Protein AF-A0A954SF41-F1 (afdb_monomer)

Structure (mmCIF, N/CA/C/O backbone):
data_AF-A0A954SF41-F1
#
_entry.id   AF-A0A954SF41-F1
#
loop_
_atom_site.group_PDB
_atom_site.id
_atom_site.type_symbol
_atom_site.label_atom_id
_atom_site.label_alt_id
_atom_site.label_comp_id
_atom_site.label_asym_id
_atom_site.label_entity_id
_atom_site.label_seq_id
_atom_site.pdbx_PDB_ins_code
_atom_site.Cartn_x
_atom_site.Cartn_y
_atom_site.Cartn_z
_atom_site.occupancy
_atom_site.B_iso_or_equiv
_atom_site.auth_seq_id
_atom_site.auth_comp_id
_atom_site.auth_asym_id
_atom_site.auth_atom_id
_atom_site.pdbx_PDB_model_num
ATOM 1 N N . MET A 1 1 ? 15.441 -30.696 -10.575 1.00 36.38 1 MET A N 1
ATOM 2 C CA . MET A 1 1 ? 14.733 -29.672 -11.370 1.00 36.38 1 MET A CA 1
ATOM 3 C C . MET A 1 1 ? 14.104 -28.746 -10.351 1.00 36.38 1 MET A C 1
ATOM 5 O O . MET A 1 1 ? 13.329 -29.227 -9.538 1.00 36.38 1 MET A O 1
ATOM 9 N N . ALA A 1 2 ? 14.620 -27.524 -10.243 1.00 38.06 2 ALA A N 1
ATOM 10 C CA . ALA A 1 2 ? 14.302 -26.604 -9.156 1.00 38.06 2 ALA A CA 1
ATOM 11 C C . ALA A 1 2 ? 12.930 -25.954 -9.405 1.00 38.06 2 ALA A C 1
ATOM 13 O O . ALA A 1 2 ? 12.716 -25.396 -10.475 1.00 38.06 2 ALA A O 1
ATOM 14 N N . ASN A 1 3 ? 12.023 -26.070 -8.431 1.00 34.06 3 ASN A N 1
ATOM 15 C CA . ASN A 1 3 ? 10.717 -25.399 -8.374 1.00 34.06 3 ASN A CA 1
ATOM 16 C C . ASN A 1 3 ? 10.909 -23.886 -8.152 1.00 34.06 3 ASN A C 1
ATOM 18 O O . ASN A 1 3 ? 10.665 -23.393 -7.055 1.00 34.06 3 ASN A O 1
ATOM 22 N N . CYS A 1 4 ? 11.407 -23.158 -9.149 1.00 43.03 4 CYS A N 1
ATOM 23 C CA . CYS A 1 4 ? 11.710 -21.727 -9.017 1.00 43.03 4 CYS A CA 1
ATOM 24 C C . CYS A 1 4 ? 10.839 -20.817 -9.895 1.00 43.03 4 CYS A C 1
ATOM 26 O O . CYS A 1 4 ? 11.251 -19.696 -10.155 1.00 43.03 4 CYS A O 1
ATOM 28 N N . ASP A 1 5 ? 9.651 -21.270 -10.308 1.00 46.22 5 ASP A N 1
ATOM 29 C CA . ASP A 1 5 ? 8.742 -20.488 -11.167 1.00 46.22 5 ASP A CA 1
ATOM 30 C C . ASP A 1 5 ? 7.398 -20.132 -10.503 1.00 46.22 5 ASP A C 1
ATOM 32 O O . ASP A 1 5 ? 6.497 -19.665 -11.188 1.00 46.22 5 ASP A O 1
ATOM 36 N N . GLN A 1 6 ? 7.227 -20.336 -9.190 1.00 48.38 6 GLN A N 1
ATOM 37 C CA . GLN A 1 6 ? 6.057 -19.771 -8.505 1.00 48.38 6 GLN A CA 1
ATOM 38 C C . GLN A 1 6 ? 6.375 -18.326 -8.134 1.00 48.38 6 GLN A C 1
ATOM 4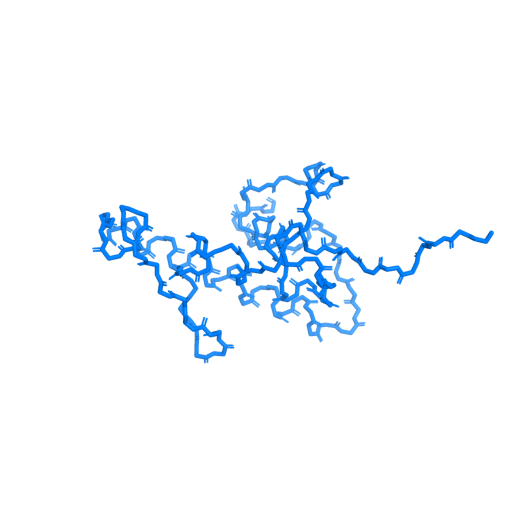0 O O . GLN A 1 6 ? 7.397 -18.069 -7.490 1.00 48.38 6 GLN A O 1
ATOM 45 N N . GLY A 1 7 ? 5.522 -17.392 -8.557 1.00 60.94 7 GLY A N 1
ATOM 46 C CA . GLY A 1 7 ? 5.577 -16.008 -8.094 1.00 60.94 7 GLY A CA 1
AT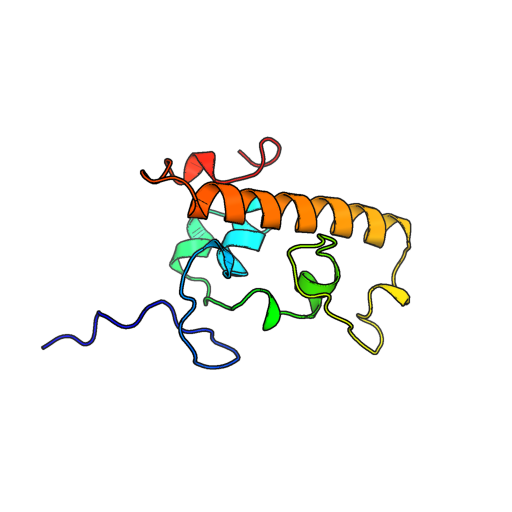OM 47 C C . GLY A 1 7 ? 5.576 -15.936 -6.563 1.00 60.94 7 GLY A C 1
ATOM 48 O O . GLY A 1 7 ? 5.331 -16.925 -5.868 1.00 60.94 7 GLY A O 1
ATOM 49 N N . TYR A 1 8 ? 5.867 -14.764 -6.000 1.00 79.88 8 TYR A N 1
ATOM 50 C CA . TYR A 1 8 ? 5.795 -14.607 -4.549 1.00 79.88 8 TYR A CA 1
ATOM 51 C C . TYR A 1 8 ? 4.361 -14.904 -4.078 1.00 79.88 8 TYR A C 1
ATOM 53 O O . TYR A 1 8 ? 3.416 -14.200 -4.436 1.00 79.88 8 TYR A O 1
ATOM 61 N N . LEU A 1 9 ? 4.199 -15.992 -3.319 1.00 92.31 9 LEU A N 1
ATOM 62 C CA . LEU A 1 9 ? 2.906 -16.414 -2.788 1.00 92.31 9 LEU A CA 1
ATOM 63 C C . LEU A 1 9 ? 2.511 -15.507 -1.630 1.00 92.31 9 LEU A C 1
ATOM 65 O O . LEU A 1 9 ? 3.322 -15.223 -0.745 1.00 92.31 9 LEU A O 1
ATOM 69 N N . CYS A 1 10 ? 1.247 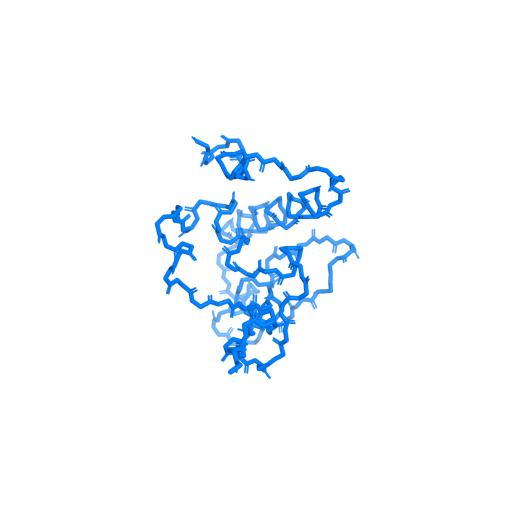-15.102 -1.611 1.00 96.00 10 CYS A N 1
ATOM 70 C CA . CYS A 1 10 ? 0.687 -14.389 -0.483 1.00 96.00 10 CYS A CA 1
ATOM 71 C C . CYS A 1 10 ? 0.673 -15.295 0.755 1.00 96.00 10 CYS A C 1
ATOM 73 O O . CYS A 1 10 ? 0.063 -16.365 0.742 1.00 96.00 10 CYS A O 1
ATOM 75 N N . ASP A 1 11 ? 1.274 -14.843 1.858 1.00 94.88 11 ASP A N 1
ATOM 76 C CA . ASP A 1 11 ? 1.319 -15.613 3.115 1.00 94.88 11 ASP A CA 1
ATOM 77 C C . ASP A 1 11 ? -0.051 -15.754 3.822 1.00 94.88 11 ASP A C 1
ATOM 79 O O . ASP A 1 11 ? -0.171 -16.514 4.783 1.00 94.88 11 ASP A O 1
ATOM 83 N N . ILE A 1 12 ? -1.081 -15.043 3.342 1.00 96.38 12 ILE A N 1
ATOM 84 C CA . ILE A 1 12 ? -2.444 -15.066 3.886 1.00 96.38 12 ILE A CA 1
ATOM 85 C C . ILE A 1 12 ? -3.343 -16.026 3.107 1.00 96.38 12 ILE A C 1
ATOM 87 O O . ILE A 1 12 ? -3.963 -16.901 3.710 1.00 96.38 12 ILE A O 1
ATOM 91 N N . CYS A 1 13 ? -3.466 -15.849 1.788 1.00 96.44 13 CYS A N 1
ATOM 92 C CA . CYS A 1 13 ? -4.383 -16.645 0.966 1.00 96.44 13 CYS A CA 1
ATOM 93 C C . CYS A 1 13 ? -3.700 -17.820 0.252 1.00 96.44 13 CYS A C 1
ATOM 95 O O . CYS A 1 13 ? -4.390 -18.746 -0.160 1.00 96.44 13 CYS A O 1
ATOM 97 N N . GLY A 1 14 ? -2.367 -17.813 0.140 1.00 94.88 14 GLY A N 1
ATOM 98 C CA . GLY A 1 14 ? -1.590 -18.846 -0.547 1.00 94.88 14 GLY A CA 1
ATOM 99 C C . GLY A 1 14 ? -1.535 -18.708 -2.071 1.00 94.88 14 GLY A C 1
ATOM 100 O O . GLY A 1 14 ? -0.823 -19.483 -2.701 1.00 94.88 14 GLY A O 1
ATOM 101 N N . GLU A 1 15 ? -2.243 -17.738 -2.653 1.00 94.62 15 GLU A N 1
ATOM 102 C CA . GLU A 1 15 ? -2.249 -17.472 -4.097 1.00 94.62 15 GLU A CA 1
ATOM 103 C C . GLU A 1 15 ? -1.081 -16.564 -4.513 1.00 94.62 15 GLU A C 1
ATOM 105 O O . GLU A 1 15 ? -0.528 -15.820 -3.697 1.00 94.62 15 GLU A O 1
ATOM 110 N N . GLU A 1 16 ? -0.714 -16.594 -5.793 1.00 93.88 16 GLU A N 1
ATOM 111 C CA . GLU A 1 16 ? 0.353 -15.751 -6.340 1.00 93.88 16 GLU A CA 1
ATOM 112 C C . GLU A 1 16 ? -0.015 -14.260 -6.312 1.00 93.88 16 GLU A C 1
ATOM 114 O O . GLU A 1 16 ? -1.129 -13.850 -6.655 1.00 93.88 16 GLU A O 1
ATOM 119 N N . VAL A 1 17 ? 0.945 -13.418 -5.928 1.00 94.44 17 VAL A N 1
ATOM 120 C CA . VAL A 1 17 ? 0.850 -11.970 -6.133 1.00 94.44 17 VAL A CA 1
ATOM 121 C C . VAL A 1 17 ? 1.346 -11.656 -7.543 1.00 94.44 17 VAL A C 1
ATOM 123 O O . VAL A 1 17 ? 2.542 -11.524 -7.784 1.00 94.44 17 VAL A O 1
ATOM 126 N N . GLU A 1 18 ? 0.399 -11.573 -8.482 1.00 88.50 18 GLU A N 1
ATOM 127 C CA . GLU A 1 18 ? 0.656 -11.519 -9.932 1.00 88.50 18 GLU A CA 1
ATOM 128 C C . GLU A 1 18 ? 1.517 -10.328 -10.382 1.00 88.50 18 GLU A C 1
ATOM 130 O O . GLU A 1 18 ? 2.225 -10.407 -11.385 1.00 88.50 18 GLU A O 1
ATOM 135 N N . SER A 1 19 ? 1.453 -9.201 -9.667 1.00 92.12 19 SER A N 1
ATOM 136 C CA . SER A 1 19 ? 2.251 -8.014 -9.974 1.00 92.12 19 SER A CA 1
ATOM 137 C C . SER A 1 19 ? 2.453 -7.127 -8.747 1.00 92.12 19 SER A C 1
ATOM 139 O O . SER A 1 19 ? 1.693 -7.194 -7.776 1.00 92.12 19 SER A O 1
ATOM 141 N N . ILE A 1 20 ? 3.432 -6.218 -8.822 1.00 93.31 20 ILE A N 1
ATOM 142 C CA . ILE A 1 20 ? 3.660 -5.203 -7.782 1.00 93.31 20 ILE A CA 1
ATOM 143 C C . ILE A 1 20 ? 2.435 -4.305 -7.554 1.00 93.31 20 ILE A C 1
ATOM 145 O O . ILE A 1 20 ? 2.280 -3.784 -6.456 1.00 93.31 20 ILE A O 1
ATOM 149 N N . GLY A 1 21 ? 1.536 -4.175 -8.540 1.00 95.75 21 GLY A N 1
ATOM 150 C CA . GLY A 1 21 ? 0.281 -3.425 -8.422 1.00 95.75 21 GLY A CA 1
ATOM 151 C C . GLY A 1 21 ? -0.681 -3.998 -7.378 1.00 95.75 21 GLY A C 1
ATOM 152 O O . GLY A 1 21 ? -1.552 -3.280 -6.885 1.00 95.75 21 GLY A O 1
ATOM 153 N N . PHE A 1 22 ? -0.496 -5.268 -7.008 1.00 96.38 22 PHE A N 1
ATOM 154 C CA . PHE A 1 22 ? -1.282 -5.964 -5.992 1.00 96.38 22 PHE A CA 1
ATOM 155 C C . PHE A 1 22 ? -0.507 -6.225 -4.699 1.00 96.38 22 PHE A C 1
ATOM 157 O O . PHE A 1 22 ? -1.085 -6.796 -3.777 1.00 96.38 22 PHE A O 1
ATOM 164 N N . SER A 1 23 ? 0.764 -5.827 -4.606 1.00 96.94 23 SER A N 1
ATOM 165 C CA . SER A 1 23 ? 1.644 -6.165 -3.483 1.00 96.94 23 SER A CA 1
ATOM 166 C C . SER A 1 23 ? 1.534 -5.177 -2.317 1.00 96.94 23 SER A C 1
ATOM 168 O O . SER A 1 23 ? 1.793 -3.980 -2.450 1.00 96.94 23 SER A O 1
ATOM 170 N N . ASP A 1 24 ? 1.213 -5.697 -1.133 1.00 97.69 24 ASP A N 1
ATOM 171 C CA . ASP A 1 24 ? 1.275 -4.957 0.131 1.00 97.69 24 ASP A CA 1
ATOM 172 C C . ASP A 1 24 ? 2.722 -4.643 0.533 1.00 97.69 24 ASP A C 1
ATOM 174 O O . ASP A 1 24 ? 2.991 -3.593 1.119 1.00 97.69 24 ASP A O 1
ATOM 178 N N . LEU A 1 25 ? 3.666 -5.538 0.223 1.00 97.06 25 LEU A N 1
ATOM 179 C CA . LEU A 1 25 ? 5.076 -5.322 0.529 1.00 97.06 25 LEU A CA 1
ATOM 180 C C . LEU A 1 25 ? 5.625 -4.123 -0.249 1.00 97.06 25 LEU A C 1
ATOM 182 O O . LEU A 1 25 ? 6.236 -3.230 0.344 1.00 97.06 25 LEU A O 1
ATOM 186 N N . TYR A 1 26 ? 5.348 -4.063 -1.551 1.00 97.19 26 TYR A N 1
ATOM 187 C CA . TYR A 1 26 ? 5.726 -2.925 -2.378 1.00 97.19 26 TYR A CA 1
ATOM 188 C C . TYR A 1 26 ? 4.932 -1.669 -2.013 1.00 97.19 26 TYR A C 1
ATOM 190 O O . TYR A 1 26 ? 5.524 -0.593 -2.029 1.00 97.19 26 TYR A O 1
ATOM 198 N N . LEU A 1 27 ? 3.662 -1.770 -1.595 1.00 98.31 27 LEU A N 1
ATOM 199 C CA . LEU A 1 27 ? 2.904 -0.616 -1.086 1.00 98.31 27 LEU A CA 1
ATOM 200 C C . LEU A 1 27 ? 3.611 0.011 0.116 1.00 98.31 27 LEU A C 1
ATOM 202 O O . LEU A 1 27 ? 3.905 1.205 0.114 1.00 98.31 27 LEU A O 1
ATOM 206 N N . ARG A 1 28 ? 3.949 -0.810 1.115 1.00 97.75 28 ARG A N 1
ATOM 207 C CA . ARG A 1 28 ? 4.685 -0.360 2.301 1.00 97.75 28 ARG A CA 1
ATOM 208 C C . ARG A 1 28 ? 6.038 0.231 1.933 1.00 97.75 28 ARG A C 1
ATOM 210 O O . ARG A 1 28 ? 6.457 1.214 2.538 1.00 97.75 28 ARG A O 1
ATOM 217 N N . PHE A 1 29 ? 6.719 -0.353 0.956 1.00 97.75 29 PHE A N 1
ATOM 218 C CA . PHE A 1 29 ? 8.011 0.140 0.507 1.00 97.75 29 PHE A CA 1
ATOM 219 C C . PHE A 1 29 ? 7.889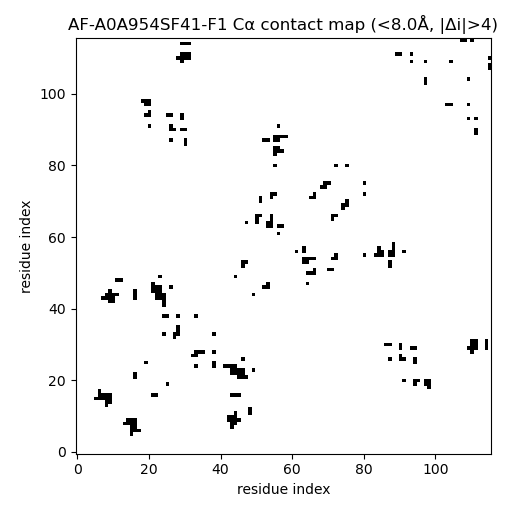 1.516 -0.151 1.00 97.75 29 PHE A C 1
ATOM 221 O O . PHE A 1 29 ? 8.612 2.438 0.232 1.00 97.75 29 PHE A O 1
ATOM 228 N N . VAL A 1 30 ? 6.939 1.703 -1.074 1.00 98.31 30 VAL A N 1
ATOM 229 C CA . VAL A 1 30 ? 6.806 2.992 -1.765 1.00 98.31 30 VAL A CA 1
ATOM 230 C C . VAL A 1 30 ? 6.333 4.119 -0.848 1.00 98.31 30 VAL A C 1
ATOM 232 O O . VAL A 1 30 ? 6.625 5.285 -1.113 1.00 98.31 30 VAL A O 1
ATOM 235 N N . THR A 1 31 ? 5.651 3.786 0.249 1.00 98.44 31 THR A N 1
ATOM 236 C CA . THR A 1 31 ? 5.234 4.734 1.293 1.00 98.44 31 THR A CA 1
ATOM 237 C C . THR A 1 31 ? 6.238 4.856 2.447 1.00 98.44 31 THR A C 1
ATOM 239 O O . THR A 1 31 ? 5.885 5.394 3.494 1.00 98.44 31 THR A O 1
ATOM 242 N N . GLY A 1 32 ? 7.452 4.311 2.312 1.00 97.19 32 GLY A N 1
ATOM 243 C CA . GLY A 1 32 ? 8.520 4.437 3.312 1.00 97.19 32 GLY A CA 1
ATOM 244 C C . GLY A 1 32 ? 8.294 3.675 4.626 1.00 97.19 32 GLY A C 1
ATOM 245 O O . GLY A 1 32 ? 9.012 3.904 5.596 1.00 97.19 32 GLY A O 1
ATOM 246 N N . LEU A 1 33 ? 7.314 2.767 4.684 1.00 96.12 33 LEU A N 1
ATOM 247 C CA . LEU A 1 33 ? 7.033 1.928 5.858 1.00 96.12 33 LEU A CA 1
ATOM 248 C C . LEU A 1 33 ? 8.014 0.756 5.991 1.00 96.12 33 LEU A C 1
ATOM 250 O O . LEU A 1 33 ? 8.149 0.198 7.079 1.00 96.12 33 LEU A O 1
ATOM 254 N N . VAL A 1 34 ? 8.681 0.375 4.900 1.00 95.25 34 VAL A N 1
ATOM 255 C CA . VAL A 1 34 ? 9.775 -0.605 4.898 1.00 95.25 34 VAL A CA 1
ATOM 256 C C . VAL A 1 34 ? 10.925 -0.134 4.012 1.00 95.25 34 VAL A C 1
ATOM 258 O O . VAL A 1 34 ? 10.725 0.632 3.070 1.00 95.25 34 VAL A O 1
ATOM 261 N N . SER A 1 35 ? 12.137 -0.595 4.309 1.00 93.81 35 SER A N 1
ATOM 262 C CA . SER A 1 35 ? 13.356 -0.269 3.566 1.00 93.81 35 SER A CA 1
ATOM 263 C C . SER A 1 35 ? 13.638 -1.256 2.425 1.00 93.81 35 SER A C 1
ATOM 265 O O . SER A 1 35 ? 13.038 -2.326 2.334 1.00 93.81 35 SER A O 1
ATOM 267 N N . HIS A 1 36 ? 14.635 -0.951 1.583 1.00 91.12 36 HIS A N 1
ATOM 268 C CA . HIS A 1 36 ? 15.126 -1.902 0.572 1.00 91.12 36 HIS A CA 1
ATOM 269 C C . HIS A 1 36 ? 15.618 -3.223 1.180 1.00 91.12 36 HIS A C 1
ATOM 271 O O . HIS A 1 36 ? 15.497 -4.270 0.553 1.00 91.12 36 HIS A O 1
ATOM 277 N N . GLN A 1 37 ? 16.206 -3.184 2.380 1.00 91.06 37 GLN A N 1
ATOM 278 C CA . GLN A 1 37 ? 16.729 -4.391 3.026 1.00 91.06 37 GLN A CA 1
ATOM 279 C C . GLN A 1 37 ? 15.586 -5.305 3.482 1.00 91.06 37 GLN A C 1
ATOM 281 O O . GLN A 1 37 ? 15.695 -6.528 3.392 1.00 91.06 37 GLN A O 1
ATOM 286 N N . ASP A 1 38 ? 14.468 -4.710 3.897 1.00 92.25 38 ASP A N 1
ATOM 287 C CA . ASP A 1 38 ? 13.286 -5.442 4.342 1.00 92.25 38 ASP A CA 1
ATOM 288 C C . ASP A 1 38 ? 12.596 -6.174 3.184 1.00 92.25 38 ASP A C 1
ATOM 290 O O . ASP A 1 38 ? 12.053 -7.255 3.404 1.00 92.25 38 ASP A O 1
ATOM 294 N N . LEU A 1 39 ? 12.666 -5.656 1.948 1.00 90.81 39 LEU A N 1
ATOM 295 C CA . LEU A 1 39 ? 12.096 -6.311 0.758 1.00 90.81 39 LEU A CA 1
ATOM 296 C C . LEU A 1 39 ? 12.651 -7.723 0.530 1.00 90.81 39 LEU A C 1
ATOM 298 O O . LEU A 1 39 ? 11.936 -8.598 0.058 1.00 90.81 39 LEU A O 1
ATOM 302 N N . LEU A 1 40 ? 13.922 -7.953 0.868 1.00 86.06 40 LEU A N 1
ATOM 303 C CA . LEU A 1 40 ? 14.598 -9.230 0.622 1.00 86.06 40 LEU A CA 1
ATOM 304 C C . LEU A 1 40 ? 14.195 -10.328 1.613 1.00 86.06 40 LEU A C 1
ATOM 306 O O . LEU A 1 40 ? 14.482 -11.500 1.374 1.00 86.06 40 LEU A O 1
ATOM 310 N N . SER A 1 41 ? 13.599 -9.953 2.746 1.00 87.38 41 SER A N 1
ATOM 311 C CA . SER A 1 41 ? 13.306 -10.872 3.853 1.00 87.38 41 SER A CA 1
ATOM 312 C C . SER A 1 41 ? 11.843 -10.871 4.294 1.00 87.38 41 SER A C 1
ATOM 314 O O . SER A 1 41 ? 11.427 -11.778 5.016 1.00 87.38 41 SER A O 1
ATOM 316 N N . SER A 1 42 ? 11.054 -9.887 3.859 1.00 89.50 42 SER A N 1
ATOM 317 C CA . SER A 1 42 ? 9.639 -9.785 4.198 1.00 89.50 42 SER A CA 1
ATOM 318 C C . SER A 1 42 ? 8.785 -10.738 3.359 1.00 89.50 42 SER A C 1
ATOM 320 O O . SER A 1 42 ? 9.032 -10.885 2.162 1.00 89.50 42 SER A O 1
ATOM 322 N N . PRO A 1 43 ? 7.745 -11.350 3.953 1.00 90.19 43 PRO A N 1
ATOM 323 C CA . PRO A 1 43 ? 6.765 -12.103 3.187 1.00 90.19 43 PRO A CA 1
ATOM 324 C C . PRO A 1 43 ? 5.954 -11.168 2.286 1.00 90.19 43 PRO A C 1
ATOM 326 O O . PRO A 1 43 ? 5.735 -9.994 2.608 1.00 90.19 43 PRO A O 1
ATOM 329 N N . GLU A 1 44 ? 5.476 -11.724 1.179 1.00 93.50 44 GLU A N 1
ATOM 330 C CA . GLU A 1 44 ? 4.599 -11.037 0.240 1.00 93.50 44 GLU A CA 1
ATOM 331 C C . GLU A 1 44 ? 3.122 -11.274 0.592 1.00 93.50 44 GLU A C 1
ATOM 333 O O . GLU A 1 44 ? 2.747 -12.328 1.120 1.00 93.50 44 GLU A O 1
ATOM 338 N N . ARG A 1 45 ? 2.275 -10.277 0.318 1.00 96.50 45 ARG A N 1
ATOM 339 C CA . ARG A 1 45 ? 0.822 -10.306 0.520 1.00 96.50 45 ARG A CA 1
ATOM 340 C C . ARG A 1 45 ? 0.113 -9.523 -0.566 1.00 96.50 45 ARG A C 1
ATOM 342 O O . ARG A 1 45 ? 0.588 -8.464 -0.966 1.00 96.50 45 ARG A O 1
ATOM 349 N N . HIS A 1 46 ? -1.092 -9.947 -0.942 1.00 97.75 46 HIS A N 1
ATOM 350 C CA . HIS A 1 46 ? -1.982 -9.028 -1.645 1.00 97.75 46 HIS A CA 1
ATOM 351 C C . HIS A 1 46 ? -2.353 -7.863 -0.72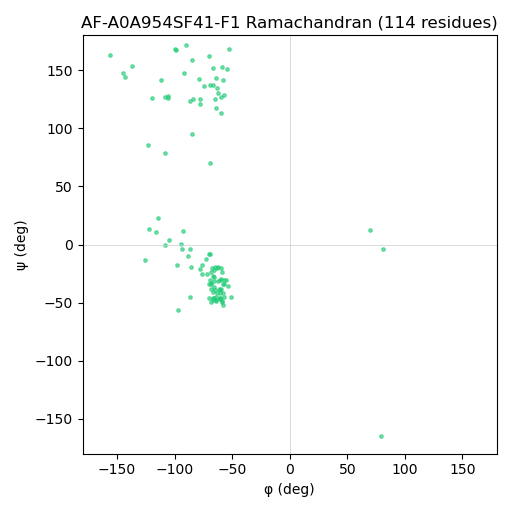6 1.00 97.75 46 HIS A C 1
ATOM 353 O O . HIS A 1 46 ? -2.629 -8.072 0.459 1.00 97.75 46 HIS A O 1
ATOM 359 N N . ILE A 1 47 ? -2.467 -6.658 -1.282 1.00 97.69 47 ILE A N 1
ATOM 360 C CA . ILE A 1 47 ? -2.965 -5.474 -0.562 1.00 97.69 47 ILE A CA 1
ATOM 361 C C . ILE A 1 47 ? -4.301 -5.800 0.117 1.00 97.69 47 ILE A C 1
ATOM 363 O O . ILE A 1 47 ? -4.476 -5.552 1.304 1.00 97.69 47 ILE A O 1
ATOM 367 N N . GLN A 1 48 ? -5.218 -6.456 -0.597 1.00 96.81 48 GLN A N 1
ATOM 368 C CA . GLN A 1 48 ? -6.536 -6.826 -0.070 1.00 96.81 48 GLN A CA 1
ATOM 369 C C . GLN A 1 48 ? -6.487 -7.875 1.049 1.00 96.81 48 GLN A C 1
ATOM 371 O O . GLN A 1 48 ? -7.363 -7.891 1.914 1.00 96.81 48 GLN A O 1
ATOM 376 N N . CYS A 1 49 ? -5.461 -8.729 1.068 1.00 97.12 49 CYS A N 1
ATOM 377 C CA . CYS A 1 49 ? -5.241 -9.681 2.154 1.00 97.12 49 CYS A CA 1
ATOM 378 C C . CYS A 1 49 ? -4.735 -9.004 3.437 1.00 97.12 49 CYS A C 1
ATOM 380 O O . CYS A 1 49 ? -4.775 -9.623 4.501 1.00 97.12 49 CYS A O 1
ATOM 382 N N . ASN A 1 50 ? -4.318 -7.736 3.366 1.00 96.31 50 ASN A N 1
ATOM 383 C CA . ASN A 1 50 ? -4.037 -6.885 4.515 1.00 96.31 50 ASN A CA 1
ATOM 384 C C . ASN A 1 50 ? -5.124 -5.797 4.680 1.00 96.31 50 ASN A C 1
ATOM 386 O O . ASN A 1 50 ? -4.908 -4.625 4.350 1.00 96.31 50 ASN A O 1
ATOM 390 N N . PRO A 1 51 ? -6.302 -6.140 5.236 1.00 96.44 51 PRO A N 1
ATOM 391 C CA . PRO A 1 51 ? -7.429 -5.214 5.309 1.00 96.44 51 PRO A CA 1
ATOM 392 C C . PRO A 1 51 ? -7.170 -4.004 6.218 1.00 96.44 51 PRO A C 1
ATOM 394 O O . PRO A 1 51 ? -7.798 -2.961 6.042 1.00 96.44 51 PRO A O 1
ATOM 397 N N . ILE A 1 52 ? -6.227 -4.115 7.163 1.00 95.69 52 ILE A N 1
ATOM 398 C CA . ILE A 1 52 ? -5.853 -3.018 8.064 1.00 95.69 52 ILE A CA 1
ATOM 399 C C . ILE A 1 52 ? -5.213 -1.863 7.294 1.00 95.69 52 ILE A C 1
ATOM 401 O O . ILE A 1 52 ? -5.490 -0.711 7.619 1.00 95.69 52 ILE A O 1
ATOM 405 N N . THR A 1 53 ? -4.422 -2.166 6.266 1.00 95.88 53 THR A N 1
ATOM 406 C CA . THR A 1 53 ? -3.827 -1.169 5.369 1.00 95.88 53 THR A CA 1
ATOM 407 C C . THR A 1 53 ? -4.782 -0.818 4.228 1.00 95.88 53 THR A C 1
ATOM 409 O O . THR A 1 53 ? -5.012 0.360 3.957 1.00 95.88 53 THR A O 1
ATOM 412 N N . ALA A 1 54 ? -5.404 -1.820 3.598 1.00 98.06 54 ALA A N 1
ATOM 413 C CA . ALA A 1 54 ? -6.239 -1.624 2.411 1.00 98.06 54 ALA A CA 1
ATOM 414 C C . ALA A 1 54 ? -7.453 -0.711 2.637 1.00 98.06 54 ALA A C 1
ATOM 416 O O . ALA A 1 54 ? -7.862 -0.009 1.718 1.00 98.06 54 ALA A O 1
ATOM 417 N N . GLN A 1 55 ? -8.016 -0.673 3.851 1.00 98.25 55 GLN A N 1
ATOM 418 C CA . GLN A 1 55 ? -9.156 0.199 4.175 1.00 98.25 55 GLN A CA 1
ATOM 419 C C . GLN A 1 55 ? -8.878 1.699 3.975 1.00 98.25 55 GLN A C 1
ATOM 421 O O . GLN A 1 55 ? -9.820 2.489 3.870 1.00 98.25 55 GLN A O 1
ATOM 426 N N . PHE A 1 56 ? -7.605 2.101 3.944 1.00 98.56 56 PHE A N 1
ATOM 427 C CA . PHE A 1 56 ? -7.197 3.486 3.731 1.00 98.56 56 PHE A CA 1
ATOM 428 C C . PHE A 1 56 ? -7.033 3.848 2.249 1.00 98.56 56 PHE A C 1
ATOM 430 O O . PHE A 1 56 ? -6.887 5.019 1.936 1.00 98.56 56 PHE A O 1
ATOM 437 N N . ILE A 1 57 ? -7.071 2.901 1.313 1.00 98.62 57 ILE A N 1
ATOM 438 C CA . ILE A 1 57 ? -6.998 3.250 -0.110 1.00 98.62 57 ILE A CA 1
ATOM 439 C C . ILE A 1 57 ? -8.376 3.754 -0.556 1.00 98.62 57 ILE A C 1
ATOM 441 O O . ILE A 1 57 ? -9.376 3.045 -0.425 1.00 98.62 57 ILE A O 1
ATOM 445 N N . VAL A 1 58 ? -8.424 4.994 -1.045 1.00 98.19 58 VAL A N 1
ATOM 446 C CA . VAL A 1 58 ? -9.634 5.673 -1.525 1.00 98.19 58 VAL A CA 1
ATOM 447 C C . VAL A 1 58 ? -9.402 6.099 -2.970 1.00 98.19 58 VAL A C 1
ATOM 449 O O . VAL A 1 58 ? -8.979 7.219 -3.245 1.00 98.19 58 VAL A O 1
ATOM 452 N N . ASP A 1 59 ? -9.664 5.172 -3.883 1.00 98.38 59 ASP A N 1
ATOM 453 C CA . ASP A 1 59 ? -9.565 5.366 -5.327 1.00 98.38 59 ASP A CA 1
ATOM 454 C C . ASP A 1 59 ? -10.699 4.589 -6.013 1.00 98.38 59 ASP A C 1
ATOM 456 O O . ASP A 1 59 ? -11.067 3.512 -5.539 1.00 98.38 59 ASP A O 1
ATOM 460 N N . ASP A 1 60 ? -11.263 5.131 -7.093 1.00 97.38 60 ASP A N 1
ATOM 461 C CA . ASP A 1 60 ? -12.389 4.516 -7.811 1.00 97.38 60 ASP A CA 1
ATOM 462 C C . ASP A 1 60 ? -11.991 3.186 -8.474 1.00 97.38 60 ASP A C 1
ATOM 464 O O . ASP A 1 60 ? -12.825 2.285 -8.610 1.00 97.38 60 ASP A O 1
ATOM 468 N N . ASP A 1 61 ? -10.714 3.039 -8.833 1.00 97.25 61 ASP A N 1
ATOM 469 C CA . ASP A 1 61 ? -10.165 1.826 -9.441 1.00 97.25 61 ASP A CA 1
ATOM 470 C C . ASP A 1 61 ? -9.716 0.787 -8.389 1.00 97.25 61 ASP A C 1
ATOM 472 O O . ASP A 1 61 ? -9.337 -0.337 -8.737 1.00 97.25 61 ASP A O 1
ATOM 476 N N . PHE A 1 62 ? -9.791 1.114 -7.091 1.00 97.38 62 PHE A N 1
ATOM 477 C CA . PHE A 1 62 ? -9.466 0.195 -6.001 1.00 97.38 62 PHE A CA 1
ATOM 478 C C . PHE A 1 62 ? -10.726 -0.325 -5.281 1.00 97.38 62 PHE A C 1
ATOM 480 O O . PHE A 1 62 ? -11.542 0.458 -4.788 1.00 97.38 62 PHE A O 1
ATOM 487 N N . PRO A 1 63 ? -10.895 -1.653 -5.112 1.00 94.88 63 PRO A N 1
ATOM 488 C CA . PRO A 1 63 ? -12.042 -2.188 -4.385 1.00 94.88 63 PRO A CA 1
ATOM 489 C C . PRO A 1 63 ? -12.035 -1.762 -2.912 1.00 94.88 63 PRO A C 1
ATOM 491 O O . PRO A 1 63 ? -11.156 -2.147 -2.142 1.00 94.88 63 PRO A O 1
ATOM 494 N N . SER A 1 64 ? -13.055 -1.004 -2.504 1.00 93.50 64 SER A N 1
ATOM 495 C CA . SER A 1 64 ? -13.195 -0.513 -1.129 1.00 93.50 64 SER A CA 1
ATOM 496 C C . SER A 1 64 ? -13.205 -1.649 -0.100 1.00 93.50 64 SER A C 1
ATOM 498 O O . SER A 1 64 ? -14.017 -2.573 -0.175 1.00 93.50 64 SER A O 1
ATOM 500 N N . VAL A 1 65 ? -12.350 -1.537 0.918 1.00 96.00 65 VAL A N 1
ATOM 501 C CA . VAL A 1 65 ? -12.256 -2.502 2.021 1.00 96.00 65 VAL A CA 1
ATOM 502 C C . VAL A 1 65 ? -12.881 -1.919 3.284 1.00 96.00 65 VAL A C 1
ATOM 504 O O . VAL A 1 65 ? -12.512 -0.839 3.740 1.00 96.00 65 VAL A O 1
ATOM 507 N N . THR A 1 66 ? -13.824 -2.655 3.877 1.00 93.56 66 THR A N 1
ATOM 508 C CA . THR A 1 66 ? -14.444 -2.291 5.159 1.00 93.56 66 THR A CA 1
ATOM 509 C C . THR A 1 66 ? -13.961 -3.229 6.254 1.00 93.56 66 THR A C 1
ATOM 511 O O . THR A 1 66 ? -14.078 -4.448 6.136 1.00 93.56 66 THR A O 1
ATOM 514 N N . VAL A 1 67 ? -13.455 -2.655 7.343 1.00 95.88 67 VAL A N 1
ATOM 515 C CA . VAL A 1 67 ? -13.000 -3.384 8.531 1.00 95.88 67 VAL A CA 1
ATOM 516 C C . VAL A 1 67 ? -13.942 -3.085 9.689 1.00 95.88 67 VAL A C 1
ATOM 518 O O . VAL A 1 67 ? -14.415 -1.962 9.834 1.00 95.88 67 VAL A O 1
ATOM 521 N N . GLY A 1 68 ? -14.237 -4.095 10.505 1.00 94.00 68 GLY A N 1
ATOM 522 C CA . GLY A 1 68 ? -14.979 -3.943 11.757 1.00 94.00 68 GLY A CA 1
ATOM 523 C C . GLY A 1 68 ? -14.059 -3.896 12.981 1.00 94.00 68 GLY A C 1
ATOM 524 O O . GLY A 1 68 ? -12.884 -4.249 12.918 1.00 94.00 68 GLY A O 1
ATOM 525 N N . GLY A 1 69 ? -14.611 -3.511 14.133 1.00 93.75 69 GLY A N 1
ATOM 526 C CA . GLY A 1 69 ? -13.880 -3.503 15.404 1.00 93.75 69 GLY A CA 1
ATOM 527 C C . GLY A 1 69 ? -12.951 -2.299 15.582 1.00 93.75 69 GLY A C 1
ATOM 528 O O . GLY A 1 69 ? -13.068 -1.291 14.893 1.00 93.75 69 GLY A O 1
ATOM 529 N N . VAL A 1 70 ? -12.038 -2.384 16.551 1.00 91.81 70 VAL A N 1
ATOM 530 C CA . VAL A 1 70 ? -11.228 -1.235 17.010 1.00 91.81 70 VAL A CA 1
ATOM 531 C C . VAL A 1 70 ? -10.225 -0.721 15.974 1.00 91.81 70 VAL A C 1
ATOM 533 O O . VAL A 1 70 ? -9.793 0.419 16.069 1.00 91.81 70 VAL A O 1
ATOM 536 N N . PHE A 1 71 ? -9.879 -1.542 14.981 1.00 92.00 71 PHE A N 1
ATOM 537 C CA . PHE A 1 71 ? -8.98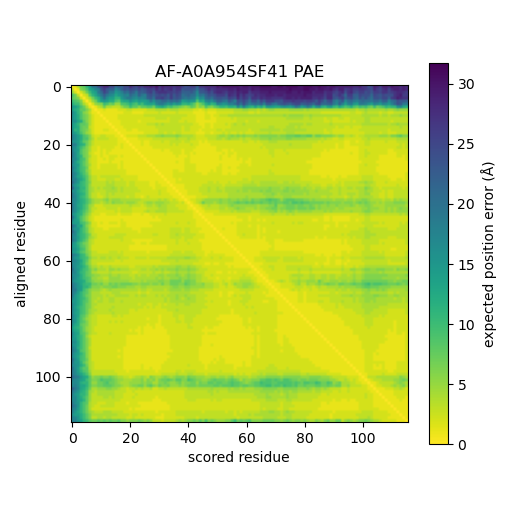1 -1.162 13.889 1.00 92.00 71 PHE A CA 1
ATOM 538 C C . PHE A 1 71 ? -9.716 -0.661 12.641 1.00 92.00 71 PHE A C 1
ATOM 540 O O . PHE A 1 71 ? -9.071 -0.332 11.648 1.00 92.00 71 PHE A O 1
ATOM 547 N N . ALA A 1 72 ? -11.051 -0.612 12.670 1.00 97.12 72 ALA A N 1
ATOM 548 C CA . ALA A 1 72 ? -11.830 0.014 11.613 1.00 97.12 72 ALA A CA 1
ATOM 549 C C . ALA A 1 72 ? -11.488 1.502 11.536 1.00 97.12 72 ALA A C 1
ATOM 551 O O . ALA A 1 72 ? -11.582 2.190 12.553 1.00 97.12 72 ALA A O 1
ATOM 552 N N . LYS A 1 73 ? -11.187 2.027 10.345 1.00 96.12 73 LYS A N 1
ATOM 553 C CA . LYS A 1 73 ? -10.861 3.449 10.164 1.00 96.12 73 LYS A CA 1
ATOM 554 C C . LYS A 1 73 ? -11.949 4.386 10.695 1.00 96.12 73 LYS A C 1
ATOM 556 O O . LYS A 1 73 ? -11.637 5.443 11.221 1.00 96.12 73 LYS A O 1
ATOM 561 N N . ALA A 1 74 ? -13.213 3.955 10.658 1.00 96.06 74 ALA A N 1
ATOM 562 C CA . ALA A 1 74 ? -14.351 4.689 11.218 1.00 96.06 74 ALA A CA 1
ATOM 563 C C . ALA A 1 74 ? -14.271 4.911 12.744 1.00 96.06 74 ALA A C 1
ATOM 565 O O . ALA A 1 74 ? -14.962 5.779 13.268 1.00 96.06 74 ALA A O 1
ATOM 566 N N . ASN A 1 75 ? -13.447 4.129 13.446 1.00 96.81 75 ASN A N 1
ATOM 567 C CA . ASN A 1 75 ? -13.231 4.205 14.891 1.00 96.81 75 ASN A CA 1
ATOM 568 C C . ASN A 1 75 ? -11.890 4.864 15.263 1.00 96.81 75 ASN A C 1
ATOM 570 O O . ASN A 1 75 ? -11.536 4.887 16.442 1.00 96.81 75 ASN A O 1
ATOM 574 N N . LEU A 1 76 ? -11.130 5.362 14.283 1.00 96.62 76 LEU A N 1
ATOM 575 C CA . LEU A 1 76 ? -9.838 6.013 14.495 1.00 96.62 76 LEU A CA 1
ATOM 576 C C . LEU A 1 76 ? -9.974 7.539 14.475 1.00 96.62 76 LEU A C 1
ATOM 578 O O . LEU A 1 76 ? -11.011 8.089 14.104 1.00 96.62 76 LEU A O 1
ATOM 582 N N . ASP A 1 77 ? -8.909 8.224 14.889 1.00 97.81 77 ASP A N 1
ATOM 583 C CA . ASP A 1 77 ? -8.843 9.681 14.828 1.00 97.81 77 ASP A CA 1
ATOM 584 C C . ASP A 1 77 ? -9.006 10.178 13.372 1.00 97.81 77 ASP A C 1
ATOM 586 O O . ASP A 1 77 ? -8.266 9.723 12.496 1.00 97.81 77 ASP A O 1
ATOM 590 N N . PRO A 1 78 ? -9.939 11.105 13.078 1.00 97.94 78 PRO A N 1
ATOM 591 C CA . PRO A 1 78 ? -10.208 11.534 11.705 1.00 97.94 78 PRO A CA 1
ATOM 592 C C . PRO A 1 78 ? -9.020 12.196 11.002 1.00 97.94 78 PRO A C 1
ATOM 594 O O . PRO A 1 78 ? -8.902 12.081 9.782 1.00 97.94 78 PRO A O 1
ATOM 597 N N . GLN A 1 79 ? -8.144 12.887 11.740 1.00 98.44 79 GLN A N 1
ATOM 598 C CA . GLN A 1 79 ? -6.955 13.494 11.147 1.00 98.44 79 GLN A CA 1
ATOM 599 C C . GLN A 1 79 ? -5.966 12.402 10.737 1.00 98.44 79 GLN A C 1
ATOM 601 O O . GLN A 1 79 ? -5.494 12.402 9.601 1.00 98.44 79 GLN A O 1
ATOM 606 N N . TYR A 1 80 ? -5.723 11.433 11.620 1.00 97.56 80 TYR A N 1
ATOM 607 C CA . TYR A 1 80 ? -4.920 10.259 11.288 1.00 97.56 80 TYR A CA 1
ATOM 608 C C . TYR A 1 80 ? -5.493 9.506 10.079 1.00 97.56 80 TYR A C 1
ATOM 610 O O . TYR A 1 80 ? -4.747 9.160 9.166 1.00 97.56 80 TYR A O 1
ATOM 618 N N . VAL A 1 81 ? -6.814 9.294 10.031 1.00 98.31 81 VAL A N 1
ATOM 619 C CA . VAL A 1 81 ? -7.479 8.634 8.896 1.00 98.31 81 VAL A CA 1
ATOM 620 C C . VAL A 1 81 ? -7.218 9.394 7.601 1.00 98.31 81 VAL A C 1
ATOM 622 O O . VAL A 1 81 ? -6.767 8.780 6.643 1.00 98.31 81 VAL A O 1
ATOM 625 N N . ALA A 1 82 ? -7.416 10.713 7.574 1.00 98.56 82 ALA A N 1
ATOM 626 C CA . ALA A 1 82 ? -7.167 11.516 6.378 1.00 98.56 82 ALA A CA 1
ATOM 627 C C . ALA A 1 82 ? -5.693 11.468 5.927 1.00 98.56 82 ALA A C 1
ATOM 629 O O . ALA A 1 82 ? -5.398 11.418 4.730 1.00 98.56 82 ALA A O 1
ATOM 630 N N . GLU A 1 83 ? -4.751 11.459 6.875 1.00 98.38 83 GLU A N 1
ATOM 631 C CA . GLU A 1 83 ? -3.320 11.329 6.587 1.00 98.38 83 GLU A CA 1
ATOM 632 C C . GLU A 1 83 ? -2.981 9.959 5.984 1.00 98.38 83 GLU A C 1
ATOM 634 O O . GLU A 1 83 ? -2.275 9.898 4.971 1.00 98.38 83 GLU A O 1
ATOM 639 N N . GLN A 1 84 ? -3.509 8.879 6.567 1.00 98.44 84 GLN A N 1
ATOM 640 C CA . GLN A 1 84 ? -3.325 7.522 6.053 1.00 98.44 84 GLN A CA 1
ATOM 641 C C . GLN A 1 84 ? -4.011 7.328 4.703 1.00 98.44 84 GLN A C 1
ATOM 643 O O . GLN A 1 84 ? -3.408 6.732 3.815 1.00 98.44 84 GLN A O 1
ATOM 648 N N . GLU A 1 85 ? -5.220 7.863 4.512 1.00 98.62 85 GLU A N 1
ATOM 649 C CA . GLU A 1 85 ? -5.933 7.759 3.240 1.00 98.62 85 GLU A CA 1
ATOM 650 C C . GLU A 1 85 ? -5.145 8.413 2.114 1.00 98.62 85 GLU A C 1
ATOM 652 O O . GLU A 1 85 ? -4.914 7.803 1.068 1.00 98.62 85 GLU A O 1
ATOM 657 N N . ARG A 1 86 ? -4.629 9.620 2.355 1.00 98.62 86 ARG A N 1
ATOM 658 C CA . ARG A 1 86 ? -3.775 10.313 1.390 1.00 98.62 86 ARG A CA 1
ATOM 659 C C . ARG A 1 86 ? -2.505 9.520 1.078 1.00 98.62 86 ARG A C 1
ATOM 661 O O . ARG A 1 86 ? -2.132 9.414 -0.088 1.00 98.62 86 ARG A O 1
ATOM 668 N N . LEU A 1 87 ? -1.824 8.995 2.099 1.00 98.75 87 LEU A N 1
ATOM 669 C CA . LEU A 1 87 ? -0.556 8.286 1.924 1.00 98.75 87 LEU A CA 1
ATOM 670 C C . LEU A 1 87 ? -0.742 6.947 1.198 1.00 98.75 87 LEU A C 1
ATOM 672 O O . LEU A 1 87 ? -0.041 6.683 0.223 1.00 98.75 87 LEU A O 1
ATOM 676 N N . MET A 1 88 ? -1.692 6.122 1.647 1.00 98.69 88 MET A N 1
ATOM 677 C CA . MET A 1 88 ? -1.941 4.794 1.079 1.00 98.69 88 MET A CA 1
ATOM 678 C C . MET A 1 88 ? -2.506 4.885 -0.337 1.00 98.69 88 MET A C 1
ATOM 680 O O . MET A 1 88 ? -2.085 4.119 -1.199 1.00 98.69 88 MET A O 1
ATOM 684 N N . THR A 1 89 ? -3.382 5.856 -0.613 1.00 98.75 89 THR A N 1
ATOM 685 C CA . THR A 1 89 ? -3.907 6.081 -1.970 1.00 98.75 89 THR A CA 1
ATOM 686 C C . THR A 1 89 ? -2.795 6.496 -2.932 1.00 98.75 89 THR A C 1
ATOM 688 O O . THR A 1 89 ? -2.638 5.875 -3.980 1.00 98.75 89 THR A O 1
ATOM 691 N N . ARG A 1 90 ? -1.948 7.469 -2.557 1.00 98.75 90 ARG A N 1
ATOM 692 C CA . ARG A 1 90 ? -0.784 7.861 -3.376 1.00 98.75 90 ARG A CA 1
ATOM 693 C C . ARG A 1 90 ? 0.191 6.704 -3.586 1.00 98.75 90 ARG A C 1
ATOM 695 O O . ARG A 1 90 ? 0.709 6.536 -4.685 1.00 98.75 90 ARG A O 1
ATOM 702 N N . GLY A 1 91 ? 0.446 5.914 -2.543 1.00 98.62 91 GLY A N 1
ATOM 703 C CA . GLY A 1 91 ? 1.287 4.722 -2.633 1.00 98.62 91 GLY A CA 1
ATOM 704 C C . GLY A 1 91 ? 0.727 3.703 -3.623 1.00 98.62 91 GLY A C 1
ATOM 705 O O . GLY A 1 91 ? 1.449 3.230 -4.494 1.00 98.62 91 GLY A O 1
ATOM 706 N N . TRP A 1 92 ? -0.572 3.417 -3.549 1.00 98.69 92 TRP A N 1
ATOM 707 C CA . TRP A 1 92 ? -1.232 2.489 -4.464 1.00 98.69 92 TRP A CA 1
ATOM 708 C C . TRP A 1 92 ? -1.216 2.985 -5.915 1.00 98.69 92 TRP A C 1
ATOM 710 O O . TRP A 1 92 ? -0.841 2.223 -6.806 1.00 98.69 92 TRP A O 1
ATOM 720 N N . GLN A 1 93 ? -1.527 4.263 -6.153 1.00 98.62 93 GLN A N 1
ATOM 721 C CA . GLN A 1 93 ? -1.437 4.886 -7.480 1.00 98.62 93 GLN A CA 1
ATOM 722 C C . GLN A 1 93 ? -0.015 4.787 -8.043 1.00 98.62 93 GLN A C 1
ATOM 724 O O . GLN A 1 93 ? 0.172 4.413 -9.200 1.00 98.62 93 GLN A O 1
ATOM 729 N N . ARG A 1 94 ? 1.003 5.015 -7.203 1.00 98.38 94 ARG A N 1
ATOM 730 C CA . ARG A 1 94 ? 2.407 4.839 -7.589 1.00 98.38 94 ARG A CA 1
ATOM 731 C C . ARG A 1 94 ? 2.714 3.402 -8.013 1.00 98.38 94 ARG A C 1
ATOM 733 O O . ARG A 1 94 ? 3.452 3.203 -8.973 1.00 98.38 94 ARG A O 1
ATOM 740 N N . LEU A 1 95 ? 2.147 2.396 -7.347 1.00 97.88 95 LEU A N 1
ATOM 741 C CA . LEU A 1 95 ? 2.292 1.006 -7.787 1.00 97.88 95 LEU A CA 1
ATOM 742 C C . LEU A 1 95 ? 1.634 0.756 -9.144 1.00 97.88 95 LEU A C 1
ATOM 744 O O . LEU A 1 95 ? 2.216 0.041 -9.956 1.00 97.88 95 LEU A O 1
ATOM 748 N N . GLN A 1 96 ? 0.468 1.355 -9.409 1.00 98.12 96 GLN A N 1
ATOM 749 C CA . GLN A 1 96 ? -0.187 1.232 -10.715 1.00 98.12 96 GLN A CA 1
ATOM 750 C C . GLN A 1 96 ? 0.673 1.853 -11.824 1.00 98.12 96 GLN A C 1
ATOM 752 O O . GLN A 1 96 ? 0.857 1.240 -12.873 1.00 98.12 96 GLN A O 1
ATOM 757 N N . GLU A 1 97 ? 1.279 3.019 -11.575 1.00 97.50 97 GLU A N 1
ATOM 758 C CA . GLU A 1 97 ? 2.239 3.636 -12.500 1.00 97.50 97 GLU A CA 1
ATOM 759 C C . GLU A 1 97 ? 3.441 2.719 -12.772 1.00 97.50 97 GLU A C 1
ATOM 761 O O . GLU A 1 97 ? 3.804 2.494 -13.926 1.00 97.50 97 GLU A O 1
ATOM 766 N N . LEU A 1 98 ? 4.053 2.174 -11.715 1.00 96.50 98 LEU A N 1
ATOM 767 C CA . LEU A 1 98 ? 5.217 1.288 -11.814 1.00 96.50 98 LEU A CA 1
ATOM 768 C C . LEU A 1 98 ? 4.887 -0.045 -12.499 1.00 96.50 98 LEU A C 1
ATOM 770 O O . LEU A 1 98 ? 5.746 -0.616 -13.162 1.00 96.50 98 LEU A O 1
ATOM 774 N N . ALA A 1 99 ? 3.663 -0.549 -12.348 1.00 95.00 99 ALA A N 1
ATOM 775 C CA . ALA A 1 99 ? 3.208 -1.758 -13.025 1.00 95.00 99 ALA A CA 1
ATOM 776 C C . ALA A 1 99 ? 2.887 -1.517 -14.512 1.00 95.00 99 ALA A C 1
ATOM 778 O O . ALA A 1 99 ? 2.956 -2.448 -15.311 1.00 95.00 99 ALA A O 1
ATOM 779 N N . ALA A 1 100 ? 2.541 -0.282 -14.890 1.00 95.25 100 ALA A N 1
ATOM 780 C CA . ALA A 1 100 ? 2.157 0.073 -16.254 1.00 95.25 100 ALA A CA 1
ATOM 781 C C . ALA A 1 100 ? 3.346 0.403 -17.176 1.00 95.25 100 ALA A C 1
ATOM 783 O O . ALA A 1 100 ? 3.189 0.387 -18.401 1.00 95.25 100 ALA A O 1
ATOM 784 N N . VAL A 1 101 ? 4.527 0.722 -16.631 1.00 93.56 101 VAL A N 1
ATOM 785 C CA . VAL A 1 101 ? 5.707 1.017 -17.458 1.00 93.56 101 VAL A CA 1
ATOM 786 C C . VAL A 1 101 ? 6.217 -0.239 -18.168 1.00 93.56 101 VAL A C 1
ATOM 788 O O . VAL A 1 101 ? 6.319 -1.314 -17.588 1.00 93.56 101 VAL A O 1
ATOM 791 N N . SER A 1 102 ? 6.567 -0.101 -19.450 1.00 87.06 102 SER A N 1
ATOM 792 C CA . SER A 1 102 ? 7.091 -1.220 -20.250 1.00 87.06 102 SER A CA 1
ATOM 793 C C . SER A 1 102 ? 8.518 -1.620 -19.863 1.00 87.06 102 SER A C 1
ATOM 795 O O . SER A 1 102 ? 8.910 -2.764 -20.077 1.00 87.06 102 SER A O 1
ATOM 797 N N . GLU A 1 103 ? 9.286 -0.685 -19.300 1.00 91.06 103 GLU A N 1
ATOM 798 C CA . GLU A 1 103 ? 10.633 -0.913 -18.782 1.00 91.06 103 GLU A CA 1
ATOM 799 C C . GLU 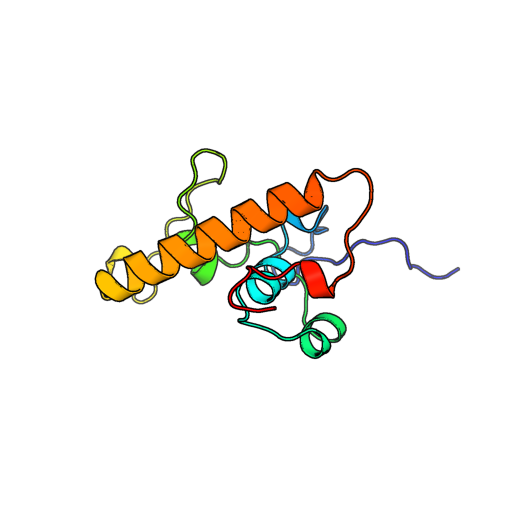A 1 103 ? 10.662 -0.579 -17.281 1.00 91.06 103 GLU A C 1
ATOM 801 O O . GLU A 1 103 ? 10.270 0.532 -16.908 1.00 91.06 103 GLU A O 1
ATOM 806 N N . PRO A 1 104 ? 11.108 -1.505 -16.410 1.00 87.88 104 PRO A N 1
ATOM 807 C CA . PRO A 1 104 ? 11.171 -1.257 -14.974 1.00 87.88 104 PRO A CA 1
ATOM 808 C C . PRO A 1 104 ? 12.141 -0.124 -14.632 1.00 87.88 104 PRO A C 1
ATOM 810 O O . PRO A 1 104 ? 13.282 -0.104 -15.099 1.00 87.88 104 PRO A O 1
ATOM 813 N N . LEU A 1 105 ? 11.707 0.787 -13.759 1.00 92.62 105 LEU A N 1
ATOM 814 C CA . LEU A 1 105 ? 12.586 1.800 -13.178 1.00 92.62 105 LEU A CA 1
ATOM 815 C C . LEU A 1 105 ? 13.592 1.161 -12.197 1.00 92.62 105 LEU A C 1
ATOM 817 O O . LEU A 1 105 ? 13.366 0.055 -11.697 1.00 92.62 105 LEU A O 1
ATOM 821 N N . PRO A 1 106 ? 14.694 1.849 -11.854 1.00 94.88 106 PRO A N 1
ATOM 822 C CA . PRO A 1 106 ? 15.528 1.457 -10.724 1.00 94.88 106 PRO A CA 1
ATOM 823 C C . PRO A 1 106 ? 14.721 1.414 -9.419 1.00 94.88 106 PRO A C 1
ATOM 825 O O . PRO A 1 106 ? 13.910 2.298 -9.155 1.00 94.88 106 PRO A O 1
ATOM 828 N N . LEU A 1 107 ? 14.996 0.431 -8.554 1.00 92.50 107 LEU A N 1
ATOM 829 C CA . LEU A 1 107 ? 14.273 0.246 -7.284 1.00 92.50 107 LEU A CA 1
ATOM 830 C C . LEU A 1 107 ? 14.316 1.490 -6.372 1.00 92.50 107 LEU A C 1
ATOM 832 O O . LEU A 1 107 ? 13.360 1.770 -5.657 1.00 92.50 107 LEU A O 1
ATOM 836 N N . ALA A 1 108 ? 15.392 2.280 -6.449 1.00 95.12 108 ALA A N 1
ATOM 837 C CA . ALA A 1 108 ? 15.533 3.543 -5.722 1.00 95.12 108 ALA A CA 1
ATOM 838 C C . ALA A 1 108 ? 14.519 4.623 -6.154 1.00 95.12 108 ALA A C 1
ATOM 840 O O . ALA A 1 108 ? 14.267 5.565 -5.410 1.00 95.12 108 ALA A O 1
ATOM 841 N N . GLU A 1 109 ? 13.915 4.496 -7.338 1.00 96.50 109 GLU A N 1
ATOM 842 C CA . GLU A 1 109 ? 12.912 5.433 -7.862 1.00 96.50 109 GLU A CA 1
ATOM 843 C C . GLU A 1 109 ? 11.470 5.005 -7.556 1.00 96.50 109 GLU A C 1
ATOM 845 O O . GLU A 1 109 ? 10.517 5.724 -7.879 1.00 96.50 109 GLU A O 1
ATOM 850 N N . TYR A 1 110 ? 11.281 3.833 -6.948 1.00 97.06 110 TYR A N 1
ATOM 851 C CA . TYR A 1 110 ? 9.954 3.313 -6.630 1.00 97.06 110 TYR A CA 1
ATOM 852 C C . TYR A 1 110 ? 9.240 4.160 -5.568 1.00 97.06 110 TYR A C 1
ATOM 854 O O . TYR A 1 110 ? 8.068 4.483 -5.798 1.00 97.06 110 TYR A O 1
ATOM 862 N N . PRO A 1 111 ? 9.893 4.563 -4.454 1.00 98.19 111 PRO A N 1
ATOM 863 C CA . PRO A 1 111 ? 9.227 5.335 -3.417 1.00 98.19 111 PRO A CA 1
ATOM 864 C C . PRO A 1 111 ? 8.644 6.662 -3.896 1.00 98.19 111 PRO A C 1
ATOM 866 O O . PRO A 1 111 ? 9.131 7.288 -4.851 1.00 98.19 111 PRO A O 1
ATOM 869 N N . LEU A 1 112 ? 7.590 7.099 -3.197 1.00 98.25 112 LEU A N 1
ATOM 870 C CA . LEU A 1 112 ? 7.091 8.466 -3.319 1.00 98.25 112 LEU A CA 1
ATOM 871 C C . LEU A 1 112 ? 8.243 9.439 -3.058 1.00 98.25 112 LEU A C 1
ATOM 873 O O . LEU A 1 112 ? 9.178 9.122 -2.329 1.00 98.25 112 LEU A O 1
ATOM 877 N N . GLU A 1 113 ? 8.180 10.618 -3.671 1.00 96.88 113 GLU A N 1
ATOM 878 C CA . GLU A 1 113 ? 9.285 11.582 -3.672 1.00 96.88 113 GLU A CA 1
ATOM 879 C C . GLU A 1 113 ? 9.788 11.926 -2.263 1.00 96.88 113 GLU A C 1
ATOM 881 O O . GLU A 1 113 ? 10.992 12.043 -2.057 1.00 96.88 113 GLU A O 1
ATOM 886 N N . GLU A 1 114 ? 8.890 11.996 -1.280 1.00 96.75 114 GLU A N 1
ATOM 887 C CA . GLU A 1 114 ? 9.232 12.238 0.125 1.00 96.75 114 GLU A CA 1
ATOM 888 C C . GLU A 1 114 ? 9.966 11.081 0.845 1.00 96.75 114 GLU A C 1
ATOM 890 O O . GLU A 1 114 ? 10.412 11.273 1.976 1.00 96.75 114 GLU A O 1
ATOM 895 N N . PHE A 1 115 ? 10.097 9.902 0.222 1.00 96.62 115 PHE A N 1
ATOM 896 C CA . PHE A 1 115 ? 10.739 8.697 0.780 1.00 96.62 115 PHE A CA 1
ATOM 897 C C . PHE A 1 115 ? 11.907 8.166 -0.069 1.00 96.62 115 PHE A C 1
ATOM 899 O O . PHE A 1 115 ? 12.329 7.023 0.126 1.00 96.62 115 PHE A O 1
ATOM 906 N N . ARG A 1 116 ? 12.396 8.958 -1.026 1.00 91.50 116 ARG A N 1
ATOM 907 C CA . ARG A 1 116 ? 13.577 8.622 -1.836 1.00 91.50 116 ARG A CA 1
ATOM 908 C C . ARG A 1 116 ? 14.884 8.947 -1.119 1.00 91.50 116 ARG A C 1
ATOM 910 O O . ARG A 1 116 ? 14.921 9.948 -0.370 1.00 91.50 116 ARG A O 1
#

Sequence (116 aa):
MANCDQGYLCDICGEEVESIGFSDLYLRFVTGLVSHQDLLSSPERHIQCNPITAQFIVDDDFPSVTVGGVFAKANLDPQYVAEQERLMTRGWQRLQELAAVSEPLPLAEYPLEEFR

Mean predicted aligned error: 4.3 Å

pLDDT: mean 92.41, std 12.88, range [34.06, 98.75]

Secondary structure (DSSP, 8-state):
--------B-TTT-SB--SGGGBHHHHHHHTTSS-HHHHTTSPP-BGGG-HHHHTT---TTS------STTSGGGS-HHHHHHHHHHHHHHHHHHHHHHH-SSPPPGGGSS-GGG-

Solvent-accessible surface area (backbone atoms only — not comparable to full-atom values): 6849 Å² total; per-residue (Å²): 135,82,92,77,81,74,58,58,42,12,80,78,84,64,48,66,42,89,42,62,59,43,26,36,50,52,33,34,34,22,60,53,75,40,54,81,74,46,65,80,73,53,78,39,32,36,32,76,75,37,51,80,62,34,43,32,40,75,50,94,93,49,85,79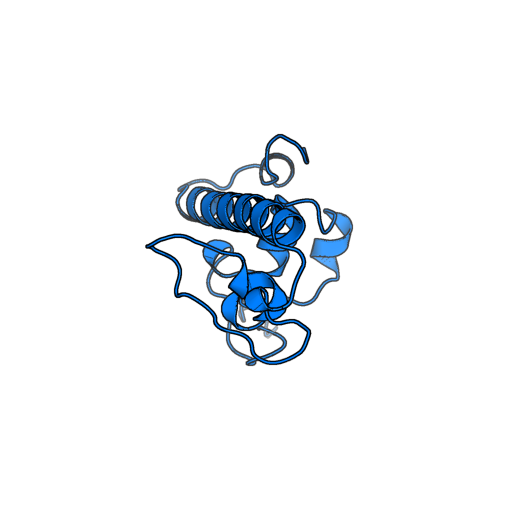,46,87,57,75,69,83,76,10,68,93,67,48,61,67,68,59,43,54,54,44,25,55,49,44,28,51,22,47,52,49,28,46,55,62,60,67,47,94,66,82,75,62,76,75,67,59,28,44,81,96,53,93

Radius of gyration: 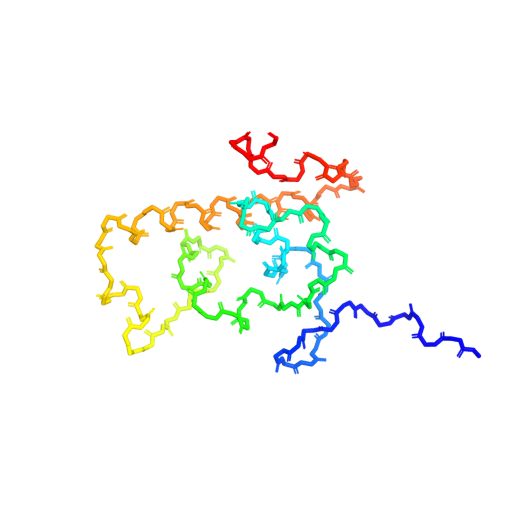14.73 Å; Cα contacts (8 Å, |Δi|>4): 150; chains: 1; bounding box: 32×43×37 Å

Foldseek 3Di:
DDPPPQAQAAPQPRHHPPALLQWPLLLCDQLQVDDPVCSVPPGTHGLVSVLLLLCLADDPPRDHRADDDCSGLVNDDVVVSVVSNVSSNVSSVLSVVQRPDPDHDPPVPSHDPVND